Protein AF-A0A4Y7U3E0-F1 (afdb_monomer)

Radius of gyration: 15.74 Å; Cα contacts (8 Å, |Δi|>4): 92; chains: 1; bounding box: 41×27×43 Å

Sequence (118 aa):
NLILYLIGFSKFGKAYKIFTGYLALLVAVQLVCVILLYCKKVNLFMSHFYFVGQLIILAIFYFLLVKDVLKKKIILAGTSAGLVVLAVQYLFDPSMFFKFNLLEITITSLLVVFFALL

Organism: NCBI:txid2133765

Foldseek 3Di:
DLVVLVVCCVPDDPLSVLVSVLVVQVVVLVVVLVVCVVVVHQSLLSVLSNLLVNLVSLLVSLLVVDDDPVLNVVSVVLNVVLVVVVVVVCVVPVVCSSDNDPVSNVSSVVSSVVSVVD

Mean predicted aligned error: 3.92 Å

Solvent-accessible surface area (backbone atoms only — not comparable to full-atom values): 6525 Å² total; per-residue (Å²): 110,54,73,66,43,58,76,44,47,88,80,54,58,72,47,56,46,43,52,42,50,45,44,50,50,53,50,52,52,51,50,50,40,52,52,29,50,77,69,75,42,90,45,57,45,53,52,54,59,50,45,55,49,48,36,54,45,48,43,52,28,46,47,64,69,52,84,54,68,67,60,40,49,49,47,52,51,52,50,52,50,53,51,50,55,51,51,52,48,43,71,76,42,60,67,48,60,70,38,89,50,62,65,59,53,49,52,36,51,51,52,49,54,52,56,73,74,107

Structure (mmCIF, N/CA/C/O backbone):
data_AF-A0A4Y7U3E0-F1
#
_entry.id   AF-A0A4Y7U3E0-F1
#
loop_
_atom_site.group_PDB
_atom_site.id
_atom_site.type_symbol
_atom_site.label_atom_id
_atom_site.label_alt_id
_atom_site.label_comp_id
_atom_site.label_asym_id
_atom_site.label_entity_id
_atom_site.label_seq_id
_atom_site.pdbx_PDB_ins_code
_atom_site.Cartn_x
_atom_site.Cartn_y
_atom_site.Cartn_z
_atom_site.occupancy
_atom_site.B_iso_or_equiv
_atom_site.auth_seq_id
_atom_site.auth_comp_id
_atom_site.auth_asym_id
_atom_site.auth_atom_id
_atom_site.pdbx_PDB_model_num
ATOM 1 N N . ASN A 1 1 ? -12.637 -16.693 -2.743 1.00 74.75 1 ASN A N 1
ATOM 2 C CA . ASN A 1 1 ? -12.933 -15.604 -1.780 1.00 74.75 1 ASN A CA 1
ATOM 3 C C . ASN A 1 1 ? -13.824 -14.504 -2.341 1.00 74.75 1 ASN A C 1
ATOM 5 O O . ASN A 1 1 ? -14.884 -14.305 -1.767 1.00 74.75 1 ASN A O 1
ATOM 9 N N . LEU A 1 2 ? -13.476 -13.831 -3.449 1.00 84.25 2 LEU A N 1
ATOM 10 C CA . LEU A 1 2 ? -14.289 -12.720 -3.983 1.00 84.25 2 LEU A CA 1
ATOM 11 C C . LEU A 1 2 ? -15.763 -13.093 -4.240 1.00 84.25 2 LEU A C 1
ATOM 13 O O . LEU A 1 2 ? -16.650 -12.384 -3.782 1.00 84.25 2 LEU A O 1
ATOM 17 N N . ILE A 1 3 ? -16.021 -14.228 -4.901 1.00 83.81 3 ILE A N 1
ATOM 18 C CA . ILE A 1 3 ? -17.384 -14.697 -5.227 1.00 83.81 3 ILE A CA 1
ATOM 19 C C . ILE A 1 3 ? -18.265 -14.790 -3.971 1.00 83.81 3 ILE A C 1
ATOM 21 O O . ILE A 1 3 ? -19.400 -14.326 -3.973 1.00 83.81 3 ILE A O 1
ATOM 25 N N . LEU A 1 4 ? -17.718 -15.316 -2.873 1.00 82.69 4 LEU A N 1
ATOM 26 C CA . LEU A 1 4 ? -18.429 -15.449 -1.600 1.00 82.69 4 LEU A CA 1
ATOM 27 C C . LEU A 1 4 ? -18.777 -14.080 -0.993 1.00 82.69 4 LEU A C 1
ATOM 29 O O . LEU A 1 4 ? -19.883 -13.884 -0.495 1.00 82.69 4 LEU A O 1
ATOM 33 N N . TYR A 1 5 ? -17.854 -13.118 -1.072 1.00 84.38 5 TYR A N 1
ATOM 34 C CA . TYR A 1 5 ? -18.067 -11.769 -0.546 1.00 84.38 5 TYR A CA 1
ATOM 35 C C . TYR A 1 5 ? -19.021 -10.925 -1.405 1.00 84.38 5 TYR A C 1
ATOM 37 O O . TYR A 1 5 ? -19.756 -10.088 -0.885 1.00 84.38 5 TYR A O 1
ATOM 45 N N . LEU A 1 6 ? -19.083 -11.182 -2.713 1.00 84.12 6 LEU A N 1
ATOM 46 C CA . LEU A 1 6 ? -20.041 -10.522 -3.601 1.00 84.12 6 LEU A CA 1
ATOM 47 C C . LEU A 1 6 ? -21.494 -10.884 -3.260 1.00 84.12 6 LEU A C 1
ATOM 49 O O . LEU A 1 6 ? -22.359 -10.012 -3.304 1.00 84.12 6 LEU A O 1
ATOM 53 N N . ILE A 1 7 ? -21.761 -12.123 -2.834 1.00 83.69 7 ILE A N 1
ATOM 54 C CA . ILE A 1 7 ? -23.107 -12.572 -2.429 1.00 83.69 7 ILE A CA 1
ATOM 55 C C . ILE A 1 7 ? -23.625 -11.774 -1.218 1.00 83.69 7 ILE A C 1
ATOM 57 O O . ILE A 1 7 ? -24.817 -11.480 -1.117 1.00 83.69 7 ILE A O 1
ATOM 61 N N . GLY A 1 8 ? -22.735 -11.390 -0.299 1.00 77.62 8 GLY A N 1
ATOM 62 C CA . GLY A 1 8 ? -23.070 -10.594 0.883 1.00 77.62 8 GLY A CA 1
ATOM 63 C C . GLY A 1 8 ? -23.063 -9.079 0.662 1.00 77.62 8 GLY A C 1
ATOM 64 O O . GLY A 1 8 ? -23.472 -8.335 1.554 1.00 77.62 8 GLY A O 1
ATOM 65 N N . PHE A 1 9 ? -22.621 -8.590 -0.500 1.00 77.12 9 PHE A N 1
ATOM 66 C CA . PHE A 1 9 ? -22.283 -7.177 -0.701 1.00 77.12 9 PHE A CA 1
ATOM 67 C C . PHE A 1 9 ? -23.433 -6.204 -0.396 1.00 77.12 9 PHE A C 1
ATOM 69 O O . PHE A 1 9 ? -23.196 -5.135 0.166 1.00 77.12 9 PHE A O 1
ATOM 76 N N . SER A 1 10 ? -24.683 -6.559 -0.715 1.00 73.44 10 SER A N 1
ATOM 77 C CA . SER A 1 10 ? -25.840 -5.694 -0.437 1.00 73.44 10 SER A CA 1
ATOM 78 C C . SER A 1 10 ? -26.298 -5.726 1.025 1.00 73.44 10 SER A C 1
ATOM 80 O O . SER A 1 10 ? -26.931 -4.774 1.475 1.00 73.44 10 SER A O 1
ATOM 82 N N . LYS A 1 11 ? -25.962 -6.787 1.770 1.00 75.56 11 LYS A N 1
ATOM 83 C CA . LYS A 1 11 ? -26.512 -7.074 3.104 1.00 75.56 11 LYS A CA 1
ATOM 84 C C . LYS A 1 11 ? -25.666 -6.530 4.259 1.00 75.56 11 LYS A C 1
ATOM 86 O O . LYS A 1 11 ? -26.192 -6.349 5.351 1.00 75.56 11 LYS A O 1
ATOM 91 N N . PHE A 1 12 ? -24.376 -6.270 4.043 1.00 82.44 12 PHE A N 1
ATOM 92 C CA . PHE A 1 12 ? -23.440 -5.899 5.112 1.00 82.44 12 PHE A CA 1
ATOM 93 C C . PHE A 1 12 ? -23.013 -4.418 5.091 1.00 82.44 12 PHE A C 1
ATOM 95 O O . PHE A 1 12 ? -23.211 -3.682 4.120 1.00 82.44 12 PHE A O 1
ATOM 102 N N . GLY A 1 13 ? -22.423 -3.972 6.208 1.00 86.75 13 GLY A N 1
ATOM 103 C CA . GLY A 1 13 ? -22.011 -2.584 6.442 1.00 86.75 13 GLY A CA 1
ATOM 104 C C . GLY A 1 13 ? -20.837 -2.096 5.578 1.00 86.75 13 GLY A C 1
ATOM 105 O O . GLY A 1 13 ? -20.222 -2.848 4.824 1.00 86.75 13 GLY A O 1
ATOM 106 N N . LYS A 1 14 ? -20.490 -0.806 5.712 1.00 87.75 14 LYS A N 1
ATOM 107 C CA . LYS A 1 14 ? -19.479 -0.130 4.868 1.00 87.75 14 LYS A CA 1
ATOM 108 C C . LYS A 1 14 ? -18.117 -0.839 4.841 1.00 87.75 14 LYS A C 1
ATOM 110 O O . LYS A 1 14 ? -17.565 -1.012 3.760 1.00 87.75 14 LYS A O 1
ATOM 115 N N . ALA A 1 15 ? -17.603 -1.294 5.986 1.00 87.75 15 ALA A N 1
ATOM 116 C CA . ALA A 1 15 ? -16.310 -1.987 6.057 1.00 87.75 15 ALA A CA 1
ATOM 117 C C . ALA A 1 15 ? -16.285 -3.274 5.208 1.00 87.75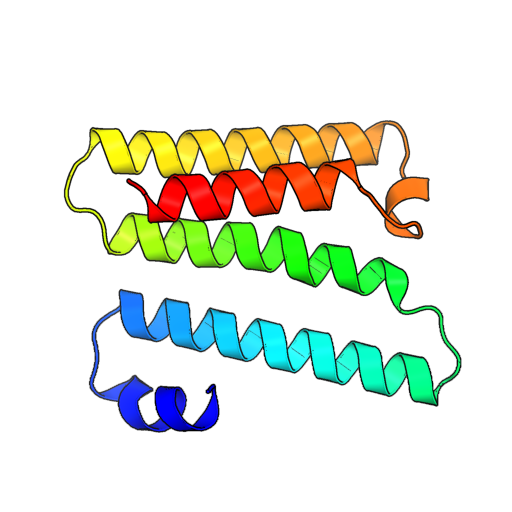 15 ALA A C 1
ATOM 119 O O . ALA A 1 15 ? -15.319 -3.527 4.493 1.00 87.75 15 ALA A O 1
ATOM 120 N N . TYR A 1 16 ? -17.381 -4.040 5.195 1.00 90.06 16 TYR A N 1
ATOM 121 C CA . TYR A 1 16 ? -17.502 -5.247 4.372 1.00 90.06 16 TYR A CA 1
ATOM 122 C C . TYR A 1 16 ? -17.413 -4.935 2.873 1.00 90.06 16 TYR A C 1
ATOM 124 O O . TYR A 1 16 ? -16.744 -5.641 2.117 1.00 90.06 16 TYR A O 1
ATOM 132 N N . LYS A 1 17 ? -18.053 -3.843 2.439 1.00 90.19 17 LYS A N 1
ATOM 133 C CA . LYS A 1 17 ? -18.008 -3.397 1.040 1.00 90.19 17 LYS A CA 1
ATOM 134 C C . LYS A 1 17 ? -16.596 -2.987 0.626 1.00 90.19 17 LYS A C 1
ATOM 136 O O . LYS A 1 17 ? -16.155 -3.379 -0.449 1.00 90.19 17 LYS A O 1
ATOM 141 N N . ILE A 1 18 ? -15.874 -2.271 1.492 1.00 92.50 18 ILE A N 1
ATOM 142 C CA . ILE A 1 18 ? -14.470 -1.898 1.253 1.00 92.50 18 ILE A CA 1
ATOM 143 C C . ILE A 1 18 ? -13.588 -3.144 1.131 1.00 92.50 18 ILE A C 1
ATOM 145 O O . ILE A 1 18 ? -12.825 -3.257 0.177 1.00 92.50 18 ILE A O 1
ATOM 149 N N . PHE A 1 19 ? -13.741 -4.118 2.032 1.00 92.38 19 PHE A N 1
ATOM 150 C CA . PHE A 1 19 ? -12.979 -5.366 1.956 1.00 92.38 19 PHE A CA 1
ATOM 151 C C . PHE A 1 19 ? -13.303 -6.181 0.693 1.00 92.38 19 PHE A C 1
ATOM 153 O O . PHE A 1 19 ? -12.416 -6.752 0.063 1.00 92.38 19 PHE A O 1
ATOM 160 N N . THR A 1 20 ? -14.566 -6.188 0.265 1.00 91.88 20 THR A N 1
ATOM 161 C CA . THR A 1 20 ? -14.961 -6.813 -1.007 1.00 91.88 20 THR A CA 1
ATOM 162 C C . THR A 1 20 ? -14.309 -6.103 -2.198 1.00 91.88 20 THR A C 1
ATOM 164 O O . THR A 1 20 ? -13.817 -6.763 -3.110 1.00 91.88 20 THR A O 1
ATOM 167 N N . GLY A 1 21 ? -14.239 -4.768 -2.165 1.00 90.81 21 GLY A N 1
ATOM 168 C CA . GLY A 1 21 ? -13.510 -3.965 -3.149 1.00 90.81 21 GLY A CA 1
ATOM 169 C C . GLY A 1 21 ? -12.011 -4.276 -3.182 1.00 90.81 21 GLY A C 1
ATOM 170 O O . GLY A 1 21 ? -11.447 -4.414 -4.264 1.00 90.81 21 GLY A O 1
ATOM 171 N N . TYR A 1 22 ? -11.380 -4.481 -2.022 1.00 94.25 22 TYR A N 1
ATOM 172 C CA . TYR A 1 22 ? -9.996 -4.963 -1.933 1.00 94.25 22 TYR A CA 1
ATOM 173 C C . TYR A 1 22 ? -9.816 -6.305 -2.653 1.00 94.25 22 TYR A C 1
ATOM 175 O O . TYR A 1 22 ? -8.938 -6.437 -3.502 1.00 94.25 22 TYR A O 1
ATOM 183 N N . LEU A 1 23 ? -10.680 -7.288 -2.383 1.00 93.69 23 LEU A N 1
ATOM 184 C CA . LEU A 1 23 ? -10.620 -8.584 -3.066 1.00 93.69 23 LEU A CA 1
ATOM 185 C C . LEU A 1 23 ? -10.816 -8.447 -4.584 1.00 93.69 23 LEU A C 1
ATOM 187 O O . LEU A 1 23 ? -10.186 -9.175 -5.349 1.00 93.69 23 LEU A O 1
ATOM 191 N N . ALA A 1 24 ? -11.676 -7.525 -5.022 1.00 93.38 24 ALA A N 1
ATOM 192 C CA . ALA A 1 24 ? -11.883 -7.245 -6.439 1.00 93.38 24 ALA A CA 1
ATOM 193 C C . ALA A 1 24 ? -10.629 -6.638 -7.084 1.00 93.38 24 ALA A C 1
ATOM 195 O O . ALA A 1 24 ? -10.244 -7.076 -8.166 1.00 93.38 24 ALA A O 1
ATOM 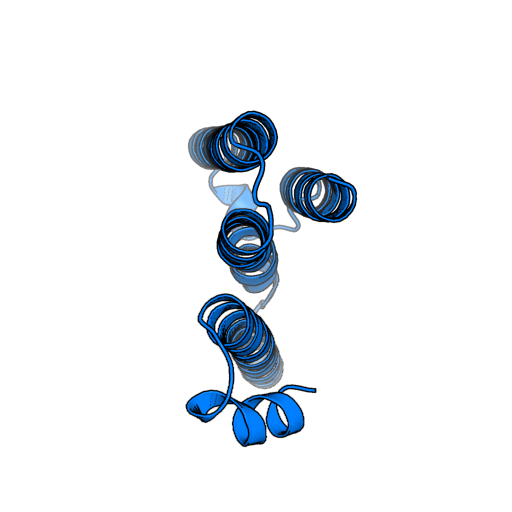196 N N . LEU A 1 25 ? -9.955 -5.704 -6.399 1.00 94.19 25 LEU A N 1
ATOM 197 C CA . LEU A 1 25 ? -8.667 -5.160 -6.836 1.00 94.19 25 LEU A CA 1
ATOM 198 C C . LEU A 1 25 ? -7.633 -6.279 -7.011 1.00 94.19 25 LEU A C 1
ATOM 200 O O . LEU A 1 25 ? -6.981 -6.333 -8.051 1.00 94.19 25 LEU A O 1
ATOM 204 N N . LEU A 1 26 ? -7.511 -7.193 -6.040 1.00 94.56 26 LEU A N 1
ATOM 205 C CA . LEU A 1 26 ? -6.561 -8.305 -6.133 1.00 94.56 26 LEU A CA 1
ATOM 206 C C . LEU A 1 26 ? -6.809 -9.176 -7.365 1.00 94.56 26 LEU A C 1
ATOM 208 O O . LEU A 1 26 ? -5.874 -9.519 -8.087 1.00 94.56 26 LEU A O 1
ATOM 212 N N . VAL A 1 27 ? -8.074 -9.518 -7.621 1.00 94.94 27 VAL A N 1
ATOM 213 C CA . VAL A 1 27 ? -8.449 -10.301 -8.803 1.00 94.94 27 VAL A CA 1
ATOM 214 C C . VAL A 1 27 ? -8.153 -9.522 -10.083 1.00 94.94 27 VAL A C 1
ATOM 216 O O . VAL A 1 27 ? -7.603 -10.098 -11.015 1.00 94.94 27 VAL A O 1
ATOM 219 N N . ALA A 1 28 ? -8.456 -8.223 -10.132 1.00 94.69 28 ALA A N 1
ATOM 220 C CA . ALA A 1 28 ? -8.171 -7.390 -11.297 1.00 94.69 28 ALA A CA 1
ATOM 221 C C . ALA A 1 28 ? -6.665 -7.333 -11.602 1.00 94.69 28 ALA A C 1
ATOM 223 O O . ALA A 1 28 ? -6.258 -7.599 -12.732 1.00 94.69 28 ALA A O 1
ATOM 224 N N . VAL A 1 29 ? -5.834 -7.066 -10.591 1.00 94.69 29 VAL A N 1
ATOM 225 C CA . VAL A 1 29 ? -4.370 -7.054 -10.721 1.00 94.69 29 VAL A CA 1
ATOM 226 C C . VAL A 1 29 ? -3.854 -8.412 -11.202 1.00 94.69 29 VAL A C 1
ATOM 228 O O . VAL A 1 29 ? -3.085 -8.470 -12.160 1.00 94.69 29 VAL A O 1
ATOM 231 N N . GLN A 1 30 ? -4.334 -9.509 -10.609 1.00 94.25 30 GLN A N 1
ATOM 232 C CA . GLN A 1 30 ? -3.941 -10.861 -11.004 1.00 94.25 30 GLN A CA 1
ATOM 233 C C . GLN A 1 30 ? -4.320 -11.175 -12.458 1.00 94.25 30 GLN A C 1
ATOM 235 O O . GLN A 1 30 ? -3.508 -11.729 -13.199 1.00 94.25 30 GLN A O 1
ATOM 240 N N . LEU A 1 31 ? -5.532 -10.811 -12.886 1.00 94.94 31 LEU A N 1
ATOM 241 C CA . LEU A 1 31 ? -5.982 -11.017 -14.263 1.00 94.94 31 LEU A CA 1
ATOM 242 C C . LEU A 1 31 ? -5.098 -10.255 -15.250 1.00 94.94 31 LEU A C 1
ATOM 244 O O . LEU A 1 31 ? -4.661 -10.832 -16.244 1.00 94.94 31 LEU A O 1
ATOM 248 N N . VAL A 1 32 ? -4.771 -8.992 -14.960 1.00 94.50 32 VAL A N 1
ATOM 249 C CA . VAL A 1 32 ? -3.888 -8.212 -15.835 1.00 94.50 32 VAL A CA 1
ATOM 250 C C . VAL A 1 32 ? -2.475 -8.802 -15.868 1.00 94.50 32 VAL A C 1
ATOM 252 O O . VAL A 1 32 ? -1.897 -8.908 -16.948 1.00 94.50 32 VAL A O 1
ATOM 255 N N . CYS A 1 33 ? -1.938 -9.275 -14.738 1.00 92.88 33 CYS A N 1
ATOM 256 C CA . CYS A 1 33 ? -0.657 -9.991 -14.705 1.00 92.88 33 CYS A CA 1
ATOM 257 C C . CYS A 1 33 ? -0.646 -11.227 -15.614 1.00 92.88 33 CYS A C 1
ATOM 259 O O . CYS A 1 33 ? 0.335 -11.448 -16.325 1.00 92.88 33 CYS A O 1
ATOM 261 N N . VAL A 1 34 ? -1.723 -12.020 -15.602 1.00 94.00 34 VAL A N 1
ATOM 262 C CA . VAL A 1 34 ? -1.863 -13.220 -16.444 1.00 94.00 34 VAL A CA 1
ATOM 263 C C . VAL A 1 34 ? -1.974 -12.848 -17.924 1.00 94.00 34 VAL A C 1
ATOM 265 O O . VAL A 1 34 ? -1.320 -13.470 -18.759 1.00 94.00 34 VAL A O 1
ATOM 268 N N . ILE A 1 35 ? -2.741 -11.808 -18.259 1.00 94.00 35 ILE A N 1
ATOM 269 C CA . ILE A 1 35 ? -2.858 -11.312 -19.638 1.00 94.00 35 ILE A CA 1
ATOM 270 C C . ILE A 1 35 ? -1.492 -10.839 -20.154 1.00 94.00 35 ILE A C 1
ATOM 272 O O . ILE A 1 35 ? -1.077 -11.221 -21.246 1.00 94.00 35 ILE A O 1
ATOM 276 N N . LEU A 1 36 ? -0.756 -10.055 -19.358 1.00 93.00 36 LEU A N 1
ATOM 277 C CA . LEU A 1 36 ? 0.583 -9.580 -19.720 1.00 93.00 36 LEU A CA 1
ATOM 278 C C . LEU A 1 36 ? 1.567 -10.733 -19.922 1.00 93.00 36 LEU A C 1
ATOM 280 O O . LEU A 1 36 ? 2.328 -10.711 -20.890 1.00 93.00 36 LEU A O 1
ATOM 284 N N . LEU A 1 37 ? 1.507 -11.752 -19.059 1.00 92.94 37 LEU A N 1
ATOM 285 C CA . LEU A 1 37 ? 2.310 -12.966 -19.191 1.00 92.94 37 LEU A CA 1
ATOM 286 C C . LEU A 1 37 ? 2.024 -13.680 -20.520 1.00 92.94 37 LEU A C 1
ATOM 288 O O . LEU A 1 37 ? 2.958 -14.028 -21.240 1.00 92.94 37 LEU A O 1
ATOM 292 N N . TYR A 1 38 ? 0.747 -13.839 -20.881 1.00 94.25 38 TYR A N 1
ATOM 293 C CA . TYR A 1 38 ? 0.348 -14.451 -22.151 1.00 94.25 38 TYR A CA 1
ATOM 294 C C . TYR A 1 38 ? 0.834 -13.637 -23.361 1.00 94.25 38 TYR A C 1
ATOM 296 O O . TYR A 1 38 ? 1.292 -14.193 -24.358 1.00 94.25 38 TYR A O 1
ATOM 304 N N . CYS A 1 39 ? 0.827 -12.307 -23.250 1.00 93.88 39 CYS A N 1
ATOM 305 C CA . CYS A 1 39 ? 1.382 -11.397 -24.252 1.00 93.88 39 CYS A CA 1
ATOM 306 C C . CYS A 1 39 ? 2.922 -11.289 -24.231 1.00 93.88 39 CYS A C 1
ATOM 308 O O . CYS A 1 39 ? 3.464 -10.457 -24.959 1.00 93.88 39 CYS A O 1
ATOM 310 N N . LYS A 1 40 ? 3.631 -12.078 -23.406 1.00 91.44 40 LYS A N 1
ATOM 311 C CA . LYS A 1 40 ? 5.094 -12.019 -23.206 1.00 91.44 40 LYS A CA 1
ATOM 312 C C . LYS A 1 40 ? 5.614 -10.626 -22.812 1.00 91.44 40 LYS A C 1
ATOM 314 O O . LYS A 1 40 ? 6.742 -10.262 -23.139 1.00 91.44 40 LYS A O 1
ATOM 319 N N . LYS A 1 41 ? 4.796 -9.834 -22.115 1.00 89.25 41 LYS A N 1
ATOM 320 C CA . LYS A 1 41 ? 5.176 -8.521 -21.581 1.00 89.25 41 LYS A CA 1
ATOM 321 C C . LYS A 1 41 ? 5.614 -8.639 -20.125 1.00 89.25 41 LYS A C 1
ATOM 323 O O . LYS A 1 41 ? 5.106 -9.467 -19.373 1.00 89.25 41 LYS A O 1
ATOM 328 N N . VAL A 1 42 ? 6.534 -7.766 -19.721 1.00 87.88 42 VAL A N 1
ATOM 329 C CA . VAL A 1 42 ? 6.962 -7.643 -18.324 1.00 87.88 42 VAL A CA 1
ATOM 330 C C . VAL A 1 42 ? 5.779 -7.174 -17.476 1.00 87.88 42 VAL A C 1
ATOM 332 O O . VAL A 1 42 ? 5.169 -6.152 -17.778 1.00 87.88 42 VAL A O 1
ATOM 335 N N . ASN A 1 43 ? 5.460 -7.914 -16.416 1.00 89.00 43 ASN A N 1
ATOM 336 C CA . ASN A 1 43 ? 4.355 -7.632 -15.494 1.00 89.00 43 ASN A CA 1
ATOM 337 C C . ASN A 1 43 ? 4.827 -7.123 -14.119 1.00 89.00 43 ASN A C 1
ATOM 339 O O . ASN A 1 43 ? 3.997 -6.875 -13.251 1.00 89.00 43 ASN A O 1
ATOM 343 N N . LEU A 1 44 ? 6.142 -6.942 -13.929 1.00 89.50 44 LEU A N 1
ATOM 344 C CA . LEU A 1 44 ? 6.751 -6.492 -12.670 1.00 89.50 44 LEU A CA 1
ATOM 345 C C . LEU A 1 44 ? 6.140 -5.189 -12.153 1.00 89.50 44 LEU A C 1
ATOM 347 O O . LEU A 1 44 ? 5.817 -5.108 -10.978 1.00 89.50 44 LEU A O 1
ATOM 351 N N . PHE A 1 45 ? 5.874 -4.220 -13.031 1.00 90.81 45 PHE A N 1
ATOM 352 C CA . PHE A 1 45 ? 5.254 -2.947 -12.645 1.00 90.81 45 PHE A CA 1
ATOM 353 C C . PHE A 1 45 ? 3.898 -3.124 -11.935 1.00 90.81 45 PHE A C 1
ATOM 355 O O . PHE A 1 45 ? 3.446 -2.258 -11.189 1.00 90.81 45 PHE A O 1
ATOM 362 N N . MET A 1 46 ? 3.235 -4.262 -12.157 1.00 92.81 46 MET A N 1
ATOM 363 C CA . MET A 1 46 ? 1.924 -4.554 -11.602 1.00 92.81 46 MET A CA 1
ATOM 364 C C . MET A 1 46 ? 1.971 -4.914 -10.114 1.00 92.81 46 MET A C 1
ATOM 366 O O . MET A 1 46 ? 0.957 -4.778 -9.425 1.00 92.81 46 MET A O 1
ATOM 370 N N . SER A 1 47 ? 3.152 -5.255 -9.577 1.00 92.75 47 SER A N 1
ATOM 371 C CA . SER A 1 47 ? 3.336 -5.367 -8.129 1.00 92.75 47 SER A CA 1
ATOM 372 C C . SER A 1 47 ? 3.106 -4.031 -7.422 1.00 92.75 47 SER A C 1
ATOM 374 O O . SER A 1 47 ? 2.553 -4.026 -6.329 1.00 92.75 47 SER A O 1
ATOM 376 N N . HIS A 1 48 ? 3.424 -2.893 -8.047 1.00 93.75 48 HIS A N 1
ATOM 377 C CA . HIS A 1 48 ? 3.210 -1.584 -7.417 1.00 93.75 48 HIS A CA 1
ATOM 378 C C . HIS A 1 48 ? 1.733 -1.291 -7.177 1.00 93.75 48 HIS A C 1
ATOM 380 O O . HIS A 1 48 ? 1.328 -0.877 -6.091 1.00 93.75 48 HIS A O 1
ATOM 386 N N . PHE A 1 49 ? 0.899 -1.603 -8.168 1.00 93.62 49 PHE A N 1
ATOM 387 C CA . PHE A 1 49 ? -0.551 -1.485 -8.044 1.00 93.62 49 PHE A CA 1
ATOM 388 C C . PHE A 1 49 ? -1.113 -2.441 -6.989 1.00 93.62 49 PHE A C 1
ATOM 390 O O . PHE A 1 49 ? -2.032 -2.066 -6.260 1.00 93.62 49 PHE A O 1
ATOM 397 N N . TYR A 1 50 ? -0.537 -3.642 -6.874 1.00 94.94 50 TYR A N 1
ATOM 398 C CA . TYR A 1 50 ? -0.883 -4.590 -5.820 1.00 94.94 50 TYR A CA 1
ATOM 399 C C . TYR A 1 50 ? -0.596 -4.007 -4.429 1.00 94.94 50 TYR A C 1
ATOM 401 O O . TYR A 1 50 ? -1.517 -3.861 -3.629 1.00 94.94 50 TYR A O 1
ATOM 409 N N . PHE A 1 51 ? 0.655 -3.641 -4.137 1.00 95.44 51 PHE A N 1
ATOM 410 C CA . PHE A 1 51 ? 1.083 -3.275 -2.782 1.00 95.44 51 PHE A CA 1
ATOM 411 C C . PHE A 1 51 ? 0.553 -1.911 -2.337 1.00 95.44 51 PHE A C 1
ATOM 413 O O . PHE A 1 51 ? 0.022 -1.786 -1.230 1.00 95.44 51 PHE A O 1
ATOM 420 N N . VAL A 1 52 ? 0.620 -0.897 -3.205 1.00 95.75 52 VAL A N 1
ATOM 421 C CA . VAL A 1 52 ? 0.096 0.443 -2.898 1.00 95.75 52 VAL A CA 1
ATOM 422 C C . VAL A 1 52 ? -1.429 0.415 -2.804 1.00 95.75 52 VAL A C 1
ATOM 424 O O . VAL A 1 52 ? -2.005 0.959 -1.860 1.00 95.75 52 VAL A O 1
ATOM 427 N N . GLY A 1 53 ? -2.097 -0.270 -3.739 1.00 95.31 53 GLY A N 1
ATOM 428 C CA . GLY A 1 53 ? -3.549 -0.431 -3.708 1.00 95.31 53 GLY A CA 1
ATOM 429 C C . GLY A 1 53 ? -4.022 -1.197 -2.468 1.00 95.31 53 GLY A C 1
ATOM 430 O O . GLY A 1 53 ? -4.972 -0.770 -1.810 1.00 95.31 53 GLY A O 1
ATOM 431 N N . GLN A 1 54 ? -3.322 -2.274 -2.094 1.00 95.81 54 GLN A N 1
ATOM 432 C CA . GLN A 1 54 ? -3.572 -3.020 -0.859 1.00 95.81 54 GLN A CA 1
ATOM 433 C C . GLN A 1 54 ? -3.439 -2.119 0.373 1.00 95.81 54 GLN A C 1
ATOM 435 O O . GLN A 1 54 ? -4.352 -2.105 1.199 1.00 95.81 54 GLN A O 1
ATOM 440 N N . LEU A 1 55 ? -2.349 -1.350 0.492 1.00 97.06 55 LEU A N 1
ATOM 441 C CA . LEU A 1 55 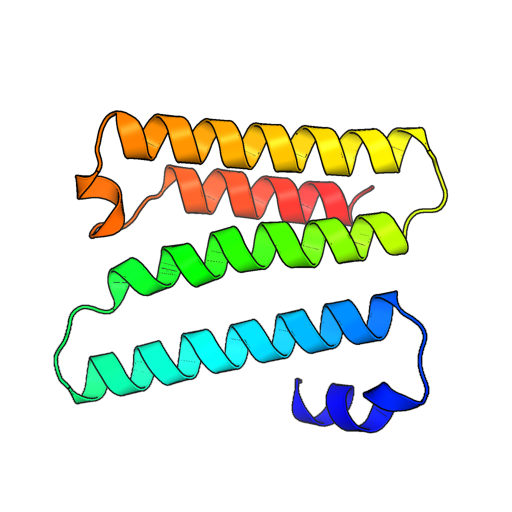? -2.132 -0.446 1.625 1.00 97.06 55 LEU A CA 1
ATOM 442 C C . LEU A 1 55 ? -3.284 0.557 1.764 1.00 97.06 55 LEU A C 1
ATOM 444 O O . LEU A 1 55 ? -3.846 0.689 2.848 1.00 97.06 55 LEU A O 1
ATOM 448 N N . ILE A 1 56 ? -3.668 1.228 0.675 1.00 97.12 56 ILE A N 1
ATOM 449 C CA . ILE A 1 56 ? -4.713 2.262 0.701 1.00 97.12 56 ILE A CA 1
ATOM 450 C C . ILE A 1 56 ? -6.069 1.664 1.089 1.00 97.12 56 ILE A C 1
ATOM 452 O O . ILE A 1 56 ? -6.731 2.167 2.001 1.00 97.12 56 ILE A O 1
ATOM 456 N N . ILE A 1 57 ? -6.502 0.589 0.421 1.00 96.81 57 ILE A N 1
ATOM 457 C CA . ILE A 1 57 ? -7.838 0.030 0.666 1.00 96.81 57 ILE A CA 1
ATOM 458 C C . ILE A 1 57 ? -7.917 -0.588 2.065 1.00 96.81 57 ILE A C 1
ATOM 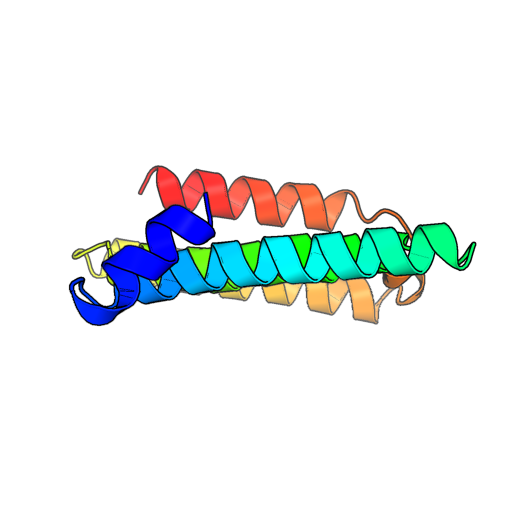460 O O . ILE A 1 57 ? -8.916 -0.391 2.764 1.00 96.81 57 ILE A O 1
ATOM 464 N N . LEU A 1 58 ? -6.873 -1.297 2.507 1.00 97.00 58 LEU A N 1
ATOM 465 C CA . LEU A 1 58 ? -6.863 -1.892 3.842 1.00 97.00 58 LEU A CA 1
ATOM 466 C C . LEU A 1 58 ? -6.736 -0.838 4.944 1.00 97.00 58 LEU A C 1
ATOM 468 O O . LEU A 1 58 ? -7.406 -0.968 5.965 1.00 97.00 58 LEU A O 1
ATOM 472 N N . ALA A 1 59 ? -5.988 0.247 4.740 1.00 97.00 59 ALA A N 1
ATOM 473 C CA . ALA A 1 59 ? -5.981 1.366 5.680 1.00 97.00 59 ALA A CA 1
ATOM 474 C C . ALA A 1 59 ? -7.388 1.956 5.870 1.00 97.00 59 ALA A C 1
ATOM 476 O O 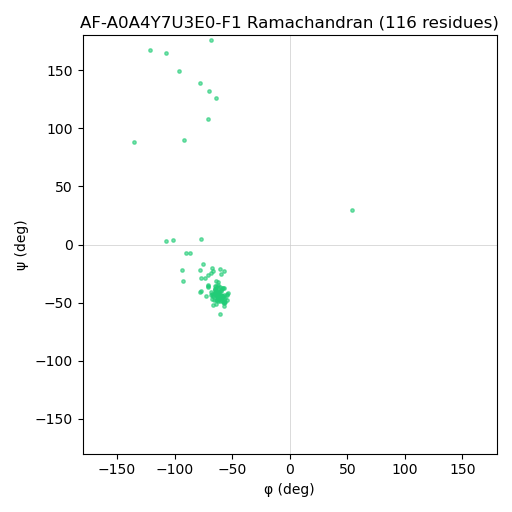. ALA A 1 59 ? -7.826 2.163 7.002 1.00 97.00 59 ALA A O 1
ATOM 477 N N . ILE A 1 60 ? -8.143 2.156 4.781 1.00 96.50 60 ILE A N 1
ATOM 478 C CA . ILE A 1 60 ? -9.541 2.614 4.852 1.00 96.50 60 ILE A CA 1
ATOM 479 C C . ILE A 1 60 ? -10.414 1.582 5.577 1.00 96.50 60 ILE A C 1
ATOM 481 O O . ILE A 1 60 ? -11.246 1.949 6.408 1.00 96.50 60 ILE A O 1
ATOM 485 N N . PHE A 1 61 ? -10.225 0.293 5.293 1.00 96.81 61 PHE A N 1
ATOM 486 C CA . PHE A 1 61 ? -10.943 -0.783 5.973 1.00 96.81 61 PHE A CA 1
ATOM 487 C C . PHE A 1 61 ? -10.727 -0.741 7.493 1.00 96.81 61 PHE A C 1
ATOM 489 O O . PHE A 1 61 ? -11.705 -0.676 8.241 1.00 96.81 61 PHE A O 1
ATOM 496 N N . TYR A 1 62 ? -9.473 -0.703 7.953 1.00 96.12 62 TYR A N 1
ATOM 497 C CA . TYR A 1 62 ? -9.149 -0.645 9.380 1.00 96.12 62 TYR A CA 1
ATOM 498 C C . TYR A 1 62 ? -9.621 0.661 10.023 1.00 96.12 62 TYR A C 1
ATOM 500 O O . TYR A 1 62 ? -10.176 0.642 11.120 1.00 96.12 62 TYR A O 1
ATOM 508 N N . PHE A 1 63 ? -9.514 1.792 9.322 1.00 96.06 63 PHE A N 1
ATOM 509 C CA . PHE A 1 63 ? -10.034 3.074 9.799 1.00 96.06 63 PHE A CA 1
ATOM 510 C C . PHE A 1 63 ? -11.546 3.031 10.079 1.00 96.06 63 PHE A C 1
ATOM 512 O O . PHE A 1 63 ? -12.024 3.653 11.031 1.00 96.06 63 PHE A O 1
ATOM 519 N N . LEU A 1 64 ? -12.312 2.307 9.258 1.00 94.25 64 LEU A N 1
ATOM 520 C CA . LEU A 1 64 ? -13.750 2.120 9.465 1.00 94.25 64 LEU A CA 1
ATOM 521 C C . LEU A 1 64 ? -14.066 1.098 10.562 1.00 94.25 64 LEU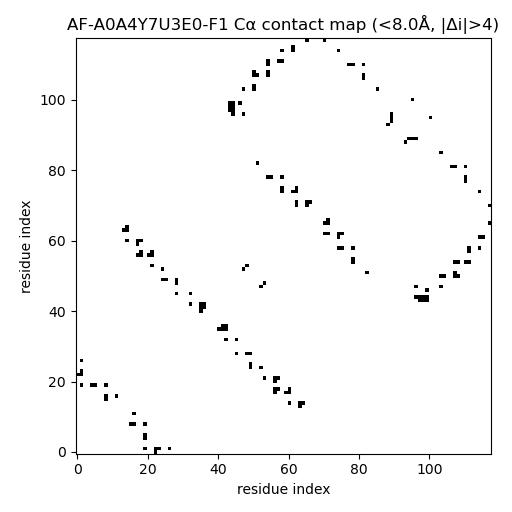 A C 1
ATOM 523 O O . LEU A 1 64 ? -15.123 1.199 11.185 1.00 94.25 64 LEU A O 1
ATOM 527 N N . LEU A 1 65 ? -13.188 0.117 10.773 1.00 93.75 65 LEU A N 1
ATOM 528 C CA . LEU A 1 65 ? -13.377 -0.948 11.754 1.00 93.75 65 LEU A CA 1
ATOM 529 C C . LEU A 1 65 ? -13.094 -0.470 13.185 1.00 93.75 65 LEU A C 1
ATOM 531 O O . LEU A 1 65 ? -13.817 -0.818 14.120 1.00 93.75 65 LEU A O 1
ATOM 535 N N . VAL A 1 66 ? -12.057 0.348 13.356 1.00 93.62 66 VAL A N 1
ATOM 536 C CA . VAL A 1 66 ? -11.620 0.830 14.665 1.00 93.62 66 VAL A CA 1
ATOM 537 C C . VAL A 1 66 ? -12.522 1.965 15.159 1.00 93.62 66 VAL A C 1
ATOM 539 O O . VAL A 1 66 ? -12.915 2.852 14.403 1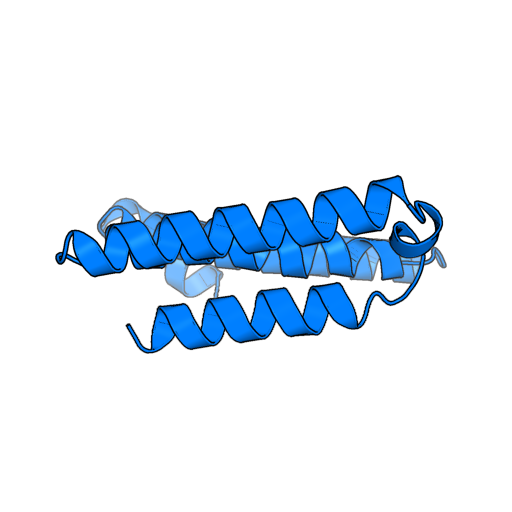.00 93.62 66 VAL A O 1
ATOM 542 N N . LYS A 1 67 ? -12.860 1.959 16.454 1.00 92.12 67 LYS A N 1
ATOM 543 C CA . LYS A 1 67 ? -13.686 3.008 17.087 1.00 92.12 67 LYS A CA 1
ATOM 544 C C . LYS A 1 67 ? -12.856 4.127 17.718 1.00 92.12 67 LYS A C 1
ATOM 546 O O . LYS A 1 67 ? -13.298 5.271 17.739 1.00 92.12 67 LYS A O 1
ATOM 551 N N . ASP A 1 68 ? -11.664 3.792 18.199 1.00 96.00 68 ASP A N 1
ATOM 552 C CA . ASP A 1 68 ? -10.769 4.704 18.905 1.00 96.00 68 ASP A CA 1
ATOM 553 C C . ASP A 1 68 ? -10.173 5.778 17.974 1.00 96.00 68 ASP A C 1
ATOM 555 O O . ASP A 1 68 ? -9.683 5.486 16.879 1.00 96.00 68 ASP A O 1
ATOM 559 N N . VAL A 1 69 ? -10.216 7.039 18.413 1.00 95.38 69 VAL A N 1
ATOM 560 C CA . VAL A 1 69 ? -9.776 8.199 17.621 1.00 95.38 69 VAL A CA 1
ATOM 561 C C . VAL A 1 69 ? -8.253 8.248 17.464 1.00 95.38 69 VAL A C 1
ATOM 563 O O . VAL A 1 69 ? -7.768 8.656 16.407 1.00 95.38 69 VAL A O 1
ATOM 566 N N . LEU A 1 70 ? -7.486 7.825 18.472 1.00 96.19 70 LEU A N 1
ATOM 567 C CA . LEU A 1 70 ? -6.025 7.776 18.399 1.00 96.19 70 LEU A CA 1
ATOM 568 C C . LEU A 1 70 ? -5.583 6.722 17.388 1.00 96.19 70 LEU A C 1
ATOM 570 O O . LEU A 1 70 ? -4.789 7.025 16.500 1.00 96.19 70 LEU A O 1
ATOM 574 N N . LYS A 1 71 ? -6.163 5.520 17.443 1.00 96.62 71 LYS A N 1
ATOM 575 C CA . LYS A 1 71 ? -5.861 4.448 16.480 1.00 96.62 71 LYS A CA 1
ATOM 576 C C . LYS A 1 71 ? -6.176 4.859 15.038 1.00 96.62 71 LYS A C 1
ATOM 578 O O . LYS A 1 71 ? -5.378 4.624 14.136 1.00 96.62 71 LYS A O 1
ATOM 583 N N . LYS A 1 72 ? -7.289 5.568 14.820 1.00 96.69 72 LYS A N 1
ATOM 584 C CA . LYS A 1 72 ? -7.623 6.157 13.511 1.00 96.69 72 LYS A CA 1
ATOM 585 C C . LYS A 1 72 ? -6.572 7.148 13.016 1.00 96.69 72 LYS A C 1
ATOM 587 O O . LYS A 1 72 ? -6.205 7.108 11.843 1.00 96.69 72 LYS A O 1
ATOM 592 N N . LYS A 1 73 ? -6.079 8.024 13.898 1.00 96.75 73 LYS A N 1
ATOM 593 C CA . LYS A 1 73 ? -4.991 8.956 13.566 1.00 96.75 73 LYS A CA 1
ATOM 594 C C . LYS A 1 73 ? -3.706 8.211 13.215 1.00 96.75 73 LYS A C 1
ATOM 596 O O . LYS A 1 73 ? -3.052 8.606 12.259 1.00 96.75 73 LYS A O 1
ATOM 601 N N . ILE A 1 74 ? -3.380 7.130 13.928 1.00 97.38 74 ILE A N 1
ATOM 602 C CA . ILE A 1 74 ? -2.207 6.293 13.637 1.00 97.38 74 ILE A CA 1
ATOM 603 C C . ILE A 1 74 ? -2.319 5.665 12.243 1.00 97.38 74 ILE A C 1
ATOM 605 O O . ILE A 1 74 ? -1.368 5.749 11.472 1.00 97.38 74 ILE A O 1
ATOM 609 N N . ILE A 1 75 ? -3.480 5.104 11.884 1.00 97.69 75 ILE A N 1
ATOM 610 C CA . ILE A 1 75 ? -3.705 4.521 10.551 1.00 97.69 75 ILE A CA 1
ATOM 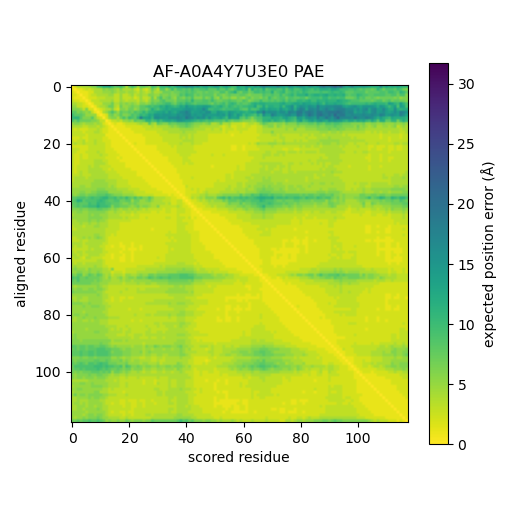611 C C . ILE A 1 75 ? -3.524 5.580 9.456 1.00 97.69 75 ILE A C 1
ATOM 613 O O . ILE A 1 75 ? -2.803 5.350 8.483 1.00 97.69 75 ILE A O 1
ATOM 617 N N . LEU A 1 76 ? -4.132 6.761 9.619 1.00 97.00 76 LEU A N 1
ATOM 618 C CA . LEU A 1 76 ? -4.002 7.854 8.652 1.00 97.00 76 LEU A CA 1
ATOM 619 C C . LEU A 1 76 ? -2.558 8.358 8.545 1.00 97.00 76 LEU A C 1
ATOM 621 O O . LEU A 1 76 ? -2.043 8.489 7.440 1.00 97.00 76 LEU A O 1
ATOM 625 N N . ALA A 1 77 ? -1.894 8.606 9.675 1.00 97.31 77 ALA A N 1
ATOM 626 C CA . ALA A 1 77 ? -0.516 9.083 9.699 1.00 97.31 77 ALA A CA 1
ATOM 627 C C . ALA A 1 77 ? 0.448 8.057 9.089 1.00 97.31 77 ALA A C 1
ATOM 629 O O . ALA A 1 77 ? 1.268 8.426 8.254 1.00 97.31 77 ALA A O 1
ATOM 630 N N . GLY A 1 78 ? 0.315 6.775 9.444 1.00 97.12 78 GLY A N 1
ATOM 631 C CA . GLY A 1 78 ? 1.141 5.695 8.906 1.00 97.12 78 GLY A CA 1
ATOM 632 C C . GLY A 1 78 ? 0.947 5.504 7.403 1.00 97.12 78 GLY A C 1
ATOM 633 O O . GLY A 1 78 ? 1.922 5.361 6.673 1.00 97.12 78 GLY A O 1
ATOM 634 N N . THR A 1 79 ? -0.297 5.580 6.922 1.00 97.44 79 THR A N 1
ATOM 635 C CA . THR A 1 79 ? -0.599 5.475 5.485 1.00 97.44 79 THR A CA 1
ATOM 636 C C . THR A 1 79 ? -0.021 6.659 4.715 1.00 97.44 79 THR A C 1
ATOM 638 O O . THR A 1 79 ? 0.664 6.460 3.715 1.00 97.44 79 THR A O 1
ATOM 641 N N . SER A 1 80 ? -0.233 7.886 5.201 1.00 97.69 80 SER A N 1
ATOM 642 C CA . SER A 1 80 ? 0.322 9.096 4.586 1.00 97.69 80 SER A CA 1
ATOM 643 C C . SER A 1 80 ? 1.849 9.079 4.578 1.00 97.69 80 SER A C 1
ATOM 645 O O . SER A 1 80 ? 2.451 9.345 3.544 1.00 97.69 80 SER A O 1
ATOM 647 N N . ALA A 1 81 ? 2.484 8.713 5.696 1.00 97.31 81 ALA A N 1
ATOM 648 C CA . ALA A 1 81 ? 3.936 8.600 5.785 1.00 97.31 81 ALA A CA 1
ATOM 649 C C . ALA A 1 81 ? 4.479 7.540 4.815 1.00 97.31 81 ALA A C 1
ATOM 651 O O . ALA A 1 81 ? 5.419 7.821 4.077 1.00 97.31 81 ALA A O 1
ATOM 652 N N . GLY A 1 82 ? 3.850 6.360 4.757 1.00 96.62 82 GLY A N 1
ATOM 653 C CA . GLY A 1 82 ? 4.204 5.309 3.805 1.00 96.62 82 GLY A CA 1
ATOM 654 C C . GLY A 1 82 ? 4.140 5.800 2.358 1.00 96.62 82 GLY A C 1
ATOM 655 O O . GLY A 1 82 ? 5.115 5.666 1.627 1.00 96.62 82 GLY A O 1
ATOM 656 N N . LEU A 1 83 ? 3.040 6.445 1.957 1.00 96.94 83 LEU A N 1
ATOM 657 C CA . LEU A 1 83 ? 2.885 6.974 0.597 1.00 96.94 83 LEU A CA 1
ATOM 658 C C . LEU A 1 83 ? 3.884 8.091 0.278 1.00 96.94 83 LEU A C 1
ATOM 660 O O . LEU A 1 83 ? 4.396 8.130 -0.835 1.00 96.94 83 LEU A O 1
ATOM 664 N N . VAL A 1 84 ? 4.194 8.971 1.236 1.00 97.25 84 VAL A N 1
ATOM 665 C CA . VAL A 1 84 ? 5.213 10.018 1.056 1.00 97.25 84 VAL A CA 1
ATOM 666 C C . VAL A 1 84 ? 6.590 9.400 0.838 1.00 97.25 84 VAL A C 1
ATOM 668 O O . VAL A 1 84 ? 7.285 9.807 -0.088 1.00 97.25 84 VAL A O 1
ATOM 671 N N . VAL A 1 85 ? 6.975 8.391 1.627 1.00 95.94 85 VAL A N 1
ATOM 672 C CA . VAL A 1 85 ? 8.259 7.692 1.452 1.00 95.94 85 VAL A CA 1
ATOM 673 C C . VAL A 1 85 ? 8.360 7.077 0.054 1.00 95.94 85 VAL A C 1
ATOM 675 O O . VAL A 1 85 ? 9.379 7.250 -0.613 1.00 95.94 85 VAL A O 1
ATOM 678 N N . LEU A 1 86 ? 7.296 6.424 -0.422 1.00 95.06 86 LEU A N 1
ATOM 679 C CA . LEU A 1 86 ? 7.263 5.849 -1.770 1.00 95.06 86 LEU A CA 1
ATOM 680 C C . LEU A 1 86 ? 7.300 6.923 -2.858 1.00 95.06 86 LEU A C 1
ATOM 682 O O . LEU A 1 86 ? 8.063 6.803 -3.810 1.00 95.06 86 LEU A O 1
ATOM 686 N N . ALA A 1 87 ? 6.521 7.996 -2.714 1.00 94.75 87 ALA A N 1
ATOM 687 C CA . ALA A 1 87 ? 6.509 9.094 -3.674 1.00 94.75 87 ALA A CA 1
ATOM 688 C C . ALA A 1 87 ? 7.897 9.732 -3.802 1.00 94.75 87 ALA A C 1
ATOM 690 O O . ALA A 1 87 ? 8.387 9.925 -4.910 1.00 94.75 87 ALA A O 1
ATOM 691 N N . VAL A 1 88 ? 8.560 9.992 -2.673 1.00 96.00 88 VAL A N 1
ATOM 692 C CA . VAL A 1 88 ? 9.932 10.505 -2.647 1.00 96.00 88 VAL A CA 1
ATOM 693 C C . VAL A 1 88 ? 10.886 9.526 -3.335 1.00 96.00 88 VAL A C 1
ATOM 695 O O . VAL A 1 88 ? 11.665 9.948 -4.185 1.00 96.00 88 VAL A O 1
ATOM 698 N N . GLN A 1 89 ? 10.792 8.224 -3.049 1.00 94.75 89 GLN A N 1
ATOM 699 C CA . GLN A 1 89 ? 11.616 7.209 -3.712 1.00 94.75 89 GLN A CA 1
ATOM 700 C C . GLN A 1 89 ? 11.457 7.243 -5.242 1.00 94.75 89 GLN A C 1
ATOM 702 O O . GLN A 1 89 ? 12.458 7.236 -5.956 1.00 94.75 89 GLN A O 1
ATOM 707 N N . TYR A 1 90 ? 10.223 7.328 -5.746 1.00 93.25 90 TYR A N 1
ATOM 708 C CA . TYR A 1 90 ? 9.950 7.380 -7.185 1.00 93.25 90 TYR A CA 1
ATOM 709 C C . TYR A 1 90 ? 10.367 8.695 -7.848 1.00 93.25 90 TYR A C 1
ATOM 711 O O . TYR A 1 90 ? 10.667 8.695 -9.039 1.00 93.25 90 TYR A O 1
ATOM 719 N N . LEU A 1 91 ? 10.417 9.803 -7.103 1.00 94.81 91 LEU A N 1
ATOM 720 C CA . LEU A 1 91 ? 10.959 11.069 -7.605 1.00 94.81 91 LEU A CA 1
ATOM 721 C C . LEU A 1 91 ? 12.482 11.012 -7.771 1.00 94.81 91 LEU A C 1
ATOM 723 O O . LEU A 1 91 ? 13.006 11.586 -8.722 1.00 94.81 91 LEU A O 1
ATOM 727 N N . PHE A 1 92 ? 13.186 10.322 -6.868 1.00 96.00 92 PHE A N 1
ATOM 728 C CA . PHE A 1 92 ? 14.641 10.170 -6.942 1.00 96.00 92 PHE A CA 1
ATOM 729 C C . PHE A 1 92 ? 15.085 9.121 -7.967 1.00 96.00 92 PHE A C 1
ATOM 731 O O . PHE A 1 92 ? 16.050 9.356 -8.690 1.00 96.00 92 PHE A O 1
ATOM 738 N N . ASP A 1 93 ? 14.393 7.982 -8.049 1.00 93.44 93 ASP A N 1
ATOM 739 C CA . ASP A 1 93 ? 14.675 6.940 -9.039 1.00 93.44 93 ASP A CA 1
ATOM 740 C C . ASP A 1 93 ? 13.381 6.411 -9.682 1.00 93.44 93 ASP A C 1
ATOM 742 O O . ASP A 1 93 ? 12.825 5.392 -9.251 1.00 93.44 93 ASP A O 1
ATOM 746 N N . PRO A 1 94 ? 12.914 7.053 -10.770 1.00 90.62 94 PRO A N 1
ATOM 747 C CA . PRO A 1 94 ? 11.749 6.591 -11.518 1.00 90.62 94 PRO A CA 1
ATOM 748 C C . PRO A 1 94 ? 11.923 5.187 -12.113 1.00 90.62 94 PRO A C 1
ATOM 750 O O . PRO A 1 94 ? 10.935 4.513 -12.409 1.00 90.62 94 PRO A O 1
ATOM 753 N N . SER A 1 95 ? 13.165 4.709 -12.287 1.00 90.62 95 SER A N 1
ATOM 754 C CA . SER A 1 95 ? 13.427 3.378 -12.846 1.00 90.62 95 SER A CA 1
ATOM 755 C C . SER A 1 95 ? 12.964 2.252 -11.919 1.00 90.62 95 SER A C 1
ATOM 757 O O . SER A 1 95 ? 12.707 1.141 -12.393 1.00 90.62 95 SER A O 1
ATOM 759 N N . MET A 1 96 ? 12.792 2.542 -10.623 1.00 90.00 96 MET A N 1
ATOM 760 C CA . MET A 1 96 ? 12.259 1.599 -9.639 1.00 90.00 96 MET A CA 1
ATOM 761 C C . MET A 1 96 ? 10.853 1.109 -9.981 1.00 90.00 96 MET A C 1
ATOM 763 O O . MET A 1 96 ? 10.517 -0.007 -9.608 1.00 90.00 96 MET A O 1
ATOM 767 N N . PHE A 1 97 ? 10.063 1.883 -10.734 1.00 88.44 97 PHE A N 1
ATOM 768 C CA . PHE A 1 97 ? 8.705 1.498 -11.142 1.00 88.44 97 PHE A CA 1
ATOM 769 C C . PHE A 1 97 ? 8.667 0.302 -12.110 1.00 88.44 97 PHE A C 1
ATOM 771 O O . PHE A 1 97 ? 7.659 -0.387 -12.254 1.00 88.44 97 PHE A O 1
ATOM 778 N N . PHE A 1 98 ? 9.767 0.050 -12.820 1.00 88.19 98 PHE A N 1
ATOM 779 C CA . PHE A 1 98 ? 9.878 -1.077 -13.748 1.00 88.19 98 PHE A CA 1
ATOM 780 C C . PHE A 1 98 ? 10.671 -2.247 -13.153 1.00 88.19 98 PHE A C 1
ATOM 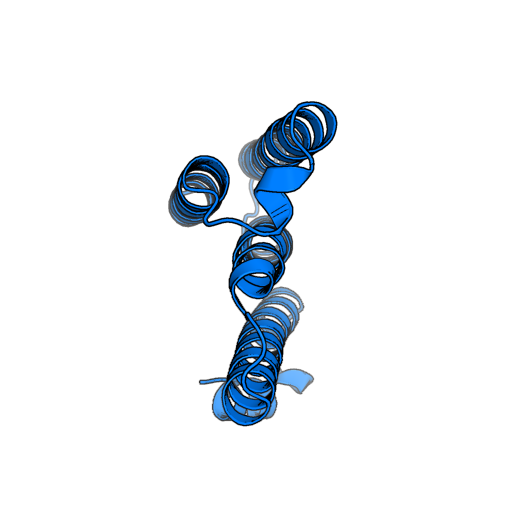782 O O . PHE A 1 98 ? 10.913 -3.243 -13.837 1.00 88.19 98 PHE A O 1
ATOM 789 N N . LYS A 1 99 ? 11.084 -2.133 -11.887 1.00 90.06 99 LYS A N 1
ATOM 790 C CA . LYS A 1 99 ? 11.919 -3.102 -11.177 1.00 90.06 99 LYS A CA 1
ATOM 791 C C . LYS A 1 99 ? 11.202 -3.604 -9.931 1.00 90.06 99 LYS A C 1
ATOM 793 O O . LYS A 1 99 ? 10.211 -3.054 -9.471 1.00 90.06 99 LYS A O 1
ATOM 798 N N . PHE A 1 100 ? 11.737 -4.672 -9.359 1.00 88.12 100 PHE A N 1
ATOM 799 C CA . PHE A 1 100 ? 11.259 -5.173 -8.081 1.00 88.12 100 PHE A CA 1
ATOM 800 C C . PHE A 1 100 ? 11.665 -4.214 -6.948 1.00 88.12 100 PHE A C 1
ATOM 802 O O . PHE A 1 100 ? 12.840 -4.140 -6.584 1.00 88.12 100 PHE A O 1
ATOM 809 N N . ASN A 1 101 ? 10.702 -3.477 -6.391 1.00 92.81 101 ASN A N 1
ATOM 810 C CA . ASN A 1 101 ? 10.951 -2.508 -5.322 1.00 92.81 101 ASN A CA 1
ATOM 811 C C . ASN A 1 101 ? 10.785 -3.148 -3.933 1.00 92.81 101 ASN A C 1
ATOM 813 O O . ASN A 1 101 ? 9.704 -3.146 -3.346 1.00 92.81 101 ASN A O 1
ATOM 817 N N . LEU A 1 102 ? 11.881 -3.688 -3.393 1.00 93.25 102 LEU A N 1
ATOM 818 C CA . LEU A 1 102 ? 11.894 -4.362 -2.088 1.00 93.25 102 LEU A CA 1
ATOM 819 C C . LEU A 1 102 ? 11.438 -3.446 -0.938 1.00 93.25 102 LEU A C 1
ATOM 821 O O . LEU A 1 102 ? 10.756 -3.902 -0.017 1.00 93.25 102 LEU A O 1
ATOM 825 N N . LEU A 1 103 ? 11.805 -2.162 -0.991 1.00 93.56 103 LEU A N 1
ATOM 826 C CA . LEU A 1 103 ? 11.435 -1.176 0.025 1.00 93.56 103 LEU A CA 1
ATOM 827 C C . LEU A 1 103 ? 9.918 -1.004 0.074 1.00 93.56 103 LEU A C 1
ATOM 829 O O . LEU A 1 103 ? 9.328 -1.094 1.150 1.00 93.56 103 LEU A O 1
ATOM 833 N N . GLU A 1 104 ? 9.285 -0.825 -1.087 1.00 95.25 104 GLU A N 1
ATOM 834 C CA . GLU A 1 104 ? 7.832 -0.687 -1.181 1.00 95.25 104 GLU A CA 1
ATOM 835 C C . GLU A 1 104 ? 7.107 -1.883 -0.581 1.00 95.25 104 GLU A C 1
ATOM 837 O O . GLU A 1 104 ? 6.232 -1.719 0.270 1.00 95.25 104 GLU A O 1
ATOM 842 N N . ILE A 1 105 ? 7.508 -3.084 -0.986 1.00 94.94 105 ILE A N 1
ATOM 843 C CA . ILE A 1 105 ? 6.903 -4.333 -0.527 1.00 94.94 105 ILE A CA 1
ATOM 844 C C . ILE A 1 105 ? 7.013 -4.447 0.992 1.00 94.94 105 ILE A C 1
ATOM 846 O O . ILE A 1 105 ? 6.039 -4.780 1.669 1.00 94.94 105 ILE A O 1
ATOM 850 N N . THR A 1 106 ? 8.186 -4.128 1.535 1.00 95.81 106 THR A N 1
ATOM 851 C CA . THR A 1 106 ? 8.464 -4.235 2.967 1.00 95.81 106 THR A CA 1
ATOM 852 C C . THR A 1 106 ? 7.637 -3.228 3.766 1.00 95.81 106 THR A C 1
ATOM 854 O O . THR A 1 106 ? 6.925 -3.621 4.688 1.00 95.81 106 THR A O 1
ATOM 857 N N . ILE A 1 107 ? 7.669 -1.940 3.403 1.00 96.06 107 ILE A N 1
ATOM 858 C CA . ILE A 1 107 ? 6.954 -0.885 4.139 1.00 96.06 107 ILE A CA 1
ATOM 859 C C . ILE A 1 107 ? 5.441 -1.094 4.069 1.00 96.06 107 ILE A C 1
ATOM 861 O O . ILE A 1 107 ? 4.767 -1.048 5.098 1.00 96.06 107 ILE A O 1
ATOM 865 N N . THR A 1 108 ? 4.899 -1.344 2.875 1.00 96.50 108 THR A N 1
ATOM 866 C CA . THR A 1 108 ? 3.451 -1.537 2.694 1.00 96.50 108 THR A CA 1
ATOM 867 C C . THR A 1 108 ? 2.952 -2.751 3.476 1.00 96.50 108 THR A C 1
ATOM 869 O O . THR A 1 108 ? 1.947 -2.650 4.180 1.00 96.50 108 THR A O 1
ATOM 872 N N . SER A 1 109 ? 3.677 -3.873 3.430 1.00 95.31 109 SER A N 1
ATOM 873 C CA . SER A 1 109 ? 3.302 -5.093 4.153 1.00 95.31 109 SER A CA 1
ATOM 874 C C . SER A 1 109 ? 3.385 -4.909 5.668 1.00 95.31 109 SER A C 1
ATOM 876 O O . SER A 1 109 ? 2.453 -5.287 6.376 1.00 95.31 109 SER A O 1
ATOM 878 N N . LEU A 1 110 ? 4.456 -4.284 6.173 1.00 97.00 110 LEU A N 1
ATOM 879 C CA . LEU A 1 110 ? 4.612 -4.019 7.605 1.00 97.00 110 LEU A CA 1
ATOM 880 C C . LEU A 1 110 ? 3.526 -3.079 8.135 1.00 97.00 110 LEU A C 1
ATOM 882 O O . LEU A 1 110 ? 2.959 -3.356 9.189 1.00 97.00 110 LEU A O 1
ATOM 886 N N . LEU A 1 111 ? 3.191 -2.010 7.404 1.00 97.31 111 LEU A N 1
ATOM 887 C CA . LEU A 1 111 ? 2.114 -1.094 7.792 1.00 97.31 111 LEU A CA 1
ATOM 888 C C . LEU A 1 111 ? 0.759 -1.800 7.847 1.00 97.31 111 LEU A C 1
ATOM 890 O O . LEU A 1 111 ? 0.032 -1.643 8.822 1.00 97.31 111 LEU A O 1
ATOM 894 N N . VAL A 1 112 ? 0.429 -2.610 6.838 1.00 96.94 112 VAL A N 1
ATOM 895 C CA . VAL A 1 112 ? -0.832 -3.367 6.818 1.00 96.94 112 VAL A CA 1
ATOM 896 C C . VAL A 1 112 ? -0.913 -4.337 7.999 1.00 96.94 112 VAL A C 1
ATOM 898 O O . VAL A 1 112 ? -1.943 -4.385 8.670 1.00 96.94 112 VAL A O 1
ATOM 901 N N . VAL A 1 113 ? 0.162 -5.080 8.285 1.00 97.56 113 VAL A N 1
ATOM 902 C CA . VAL A 1 113 ? 0.216 -5.993 9.441 1.00 97.56 113 VAL A CA 1
ATOM 903 C C . VAL A 1 113 ? 0.081 -5.217 10.750 1.00 97.56 113 VAL A C 1
ATOM 905 O O . VAL A 1 113 ? -0.690 -5.613 11.618 1.00 97.56 113 VAL A O 1
ATOM 908 N N . PHE A 1 114 ? 0.772 -4.086 10.881 1.00 97.31 114 PHE A N 1
ATOM 909 C CA . PHE A 1 114 ? 0.671 -3.229 12.057 1.00 97.31 114 PHE A CA 1
ATOM 910 C C . PHE A 1 114 ? -0.757 -2.702 12.266 1.00 97.31 114 PHE A C 1
ATOM 912 O O . PHE A 1 114 ? -1.269 -2.756 13.381 1.00 97.31 114 PHE A O 1
ATOM 919 N N . PHE A 1 115 ? -1.441 -2.265 11.204 1.00 96.56 115 PHE A N 1
ATOM 920 C CA . PHE A 1 115 ? -2.842 -1.835 11.283 1.00 96.56 115 PHE A CA 1
ATOM 921 C C . PHE A 1 115 ? -3.792 -2.970 11.666 1.00 96.56 115 PHE A C 1
ATOM 923 O O . PHE A 1 115 ? -4.786 -2.717 12.338 1.00 96.56 115 PHE A O 1
ATOM 930 N N . ALA A 1 116 ? -3.490 -4.210 11.281 1.00 95.38 116 ALA A N 1
ATOM 931 C CA . ALA A 1 116 ? -4.280 -5.374 11.672 1.00 95.38 116 ALA A CA 1
ATOM 932 C C . ALA A 1 116 ? -4.181 -5.703 13.173 1.00 95.38 116 ALA A C 1
ATOM 934 O O . ALA A 1 116 ? -5.087 -6.336 13.711 1.00 95.38 116 ALA A O 1
ATOM 935 N N . LEU A 1 117 ? -3.091 -5.295 13.833 1.00 95.06 117 LEU A N 1
ATOM 936 C CA . LEU A 1 117 ? -2.842 -5.521 15.262 1.00 95.06 117 LEU A CA 1
ATOM 937 C C . LEU A 1 117 ? -3.369 -4.389 16.165 1.00 95.06 117 LEU A C 1
ATOM 939 O O . LEU A 1 117 ? -3.324 -4.517 17.389 1.00 95.06 117 LEU A O 1
ATOM 943 N N . LEU A 1 118 ? -3.845 -3.291 15.571 1.00 91.44 118 LEU A N 1
ATOM 944 C CA . LEU A 1 118 ? -4.388 -2.108 16.249 1.00 91.44 118 LEU A CA 1
ATOM 945 C C . LEU A 1 118 ? -5.852 -2.299 16.653 1.00 91.44 118 LEU A C 1
ATOM 947 O O . LEU A 1 118 ? -6.159 -2.016 17.835 1.00 91.44 118 LEU A O 1
#

Secondary structure (DSSP, 8-state):
-HHHHHHHTTTS-HHHHHHHHHHHHHHHHHHHHHHHHHTT---TTHHHHHHHHHHHHHHHHHHHH---HHHHHHHHHHHHHHHHHHHHHHHH-GGGGGS--HHHHHHHHHHHHHHHT-

pLDDT: mean 92.75, std 5.09, range [73.44, 97.69]